Protein AF-A0A7S3I439-F1 (afdb_monomer_lite)

Structure (mmCIF, N/CA/C/O backbone):
data_AF-A0A7S3I439-F1
#
_entry.id   AF-A0A7S3I439-F1
#
loop_
_atom_site.group_PDB
_atom_site.id
_atom_site.type_symbol
_atom_site.label_atom_id
_atom_site.label_alt_id
_atom_site.label_comp_id
_atom_site.label_asym_id
_atom_site.label_entity_id
_atom_site.label_seq_id
_atom_site.pdbx_PDB_ins_code
_atom_site.Cartn_x
_atom_site.Cartn_y
_atom_site.Cartn_z
_atom_site.occupancy
_atom_site.B_iso_or_equiv
_atom_site.auth_seq_id
_atom_site.auth_comp_id
_atom_site.auth_asym_id
_atom_site.auth_atom_id
_atom_site.pdbx_PDB_model_num
ATOM 1 N N . MET A 1 1 ? 25.233 -6.357 -26.747 1.00 49.19 1 MET A N 1
ATOM 2 C CA . MET A 1 1 ? 23.829 -6.427 -26.269 1.00 49.19 1 MET A CA 1
ATOM 3 C C . MET A 1 1 ? 23.660 -6.462 -24.739 1.00 49.19 1 MET A C 1
ATOM 5 O O . MET A 1 1 ? 22.636 -5.990 -24.268 1.00 49.19 1 MET A O 1
ATOM 9 N N . HIS A 1 2 ? 24.627 -6.921 -23.926 1.00 48.53 2 HIS A N 1
ATOM 10 C CA . HIS A 1 2 ? 24.474 -6.976 -22.453 1.00 48.53 2 HIS A CA 1
ATOM 11 C C . HIS A 1 2 ? 24.343 -5.617 -21.729 1.00 48.53 2 HIS A C 1
ATOM 13 O O . HIS A 1 2 ? 23.645 -5.535 -20.718 1.00 48.53 2 HIS A O 1
ATOM 19 N N . CYS A 1 3 ? 24.970 -4.553 -22.244 1.00 52.09 3 CYS A N 1
ATOM 20 C CA . CYS A 1 3 ? 24.962 -3.227 -21.607 1.00 52.09 3 CYS A CA 1
ATOM 21 C C . CYS A 1 3 ? 23.553 -2.595 -21.567 1.00 52.09 3 CYS A C 1
ATOM 23 O O . CYS A 1 3 ? 23.161 -2.022 -20.553 1.00 52.09 3 CYS A O 1
ATOM 25 N N . ASN A 1 4 ? 22.747 -2.802 -22.620 1.00 63.72 4 ASN A N 1
ATOM 26 C CA . ASN A 1 4 ? 21.372 -2.291 -22.689 1.00 63.72 4 ASN A CA 1
ATOM 27 C C . ASN A 1 4 ? 20.448 -2.948 -21.656 1.00 63.72 4 ASN A C 1
ATOM 29 O O . ASN A 1 4 ? 19.622 -2.261 -21.067 1.00 63.72 4 ASN A O 1
ATOM 33 N N . ARG A 1 5 ? 20.616 -4.250 -21.370 1.00 65.25 5 ARG A N 1
ATOM 34 C CA . ARG A 1 5 ? 19.813 -4.943 -20.344 1.00 65.25 5 ARG A CA 1
ATOM 35 C C . ARG A 1 5 ? 20.132 -4.472 -18.928 1.00 65.25 5 ARG A C 1
ATOM 37 O O . ARG A 1 5 ? 19.215 -4.285 -18.138 1.00 65.25 5 ARG A O 1
ATOM 44 N N . LEU A 1 6 ? 21.410 -4.276 -18.599 1.00 72.38 6 LEU A N 1
ATOM 45 C CA . LEU A 1 6 ? 21.816 -3.781 -17.276 1.00 72.38 6 LEU A CA 1
ATOM 46 C C . LEU A 1 6 ? 21.287 -2.368 -17.016 1.00 72.38 6 LEU A C 1
ATOM 48 O O . LEU A 1 6 ? 20.771 -2.095 -15.933 1.00 72.38 6 LEU A O 1
ATOM 52 N N . TRP A 1 7 ? 21.376 -1.491 -18.015 1.00 73.31 7 TRP A N 1
ATOM 53 C CA . TRP A 1 7 ? 20.877 -0.125 -17.909 1.00 73.31 7 TRP A CA 1
ATOM 54 C C . TRP A 1 7 ? 19.345 -0.081 -17.815 1.00 73.31 7 TRP A C 1
ATOM 56 O O . TRP A 1 7 ? 18.808 0.533 -16.897 1.00 73.31 7 TRP A O 1
ATOM 66 N N . TYR A 1 8 ? 18.647 -0.844 -18.661 1.00 73.38 8 TYR A N 1
ATOM 67 C CA . TYR A 1 8 ? 17.190 -0.988 -18.618 1.00 73.38 8 TYR A CA 1
ATOM 68 C C . TYR A 1 8 ? 16.680 -1.539 -17.275 1.00 73.38 8 TYR A C 1
ATOM 70 O O . TYR A 1 8 ? 15.751 -0.987 -16.687 1.00 73.38 8 TYR A O 1
ATOM 78 N N . ASN A 1 9 ? 17.322 -2.582 -16.737 1.00 76.88 9 ASN A N 1
ATOM 79 C CA . ASN A 1 9 ? 16.959 -3.145 -15.433 1.00 76.88 9 ASN A CA 1
ATOM 80 C C . ASN A 1 9 ? 17.182 -2.141 -14.296 1.00 76.88 9 ASN A C 1
ATOM 82 O O . ASN A 1 9 ? 16.406 -2.110 -13.342 1.00 76.88 9 ASN A O 1
ATOM 86 N N . ARG A 1 10 ? 18.221 -1.304 -14.397 1.00 82.00 10 ARG A N 1
ATOM 87 C CA . ARG A 1 10 ? 18.489 -0.245 -13.420 1.00 82.00 10 ARG A CA 1
ATOM 88 C C . ARG A 1 10 ? 17.412 0.837 -13.452 1.00 82.00 10 ARG A C 1
ATOM 90 O O . ARG A 1 10 ? 16.984 1.277 -12.389 1.00 82.00 10 ARG A O 1
ATOM 97 N N . GLU A 1 11 ? 16.964 1.248 -14.635 1.00 83.56 11 GLU A N 1
ATOM 98 C CA . GLU A 1 11 ? 15.869 2.215 -14.771 1.00 83.56 11 GLU A CA 1
ATOM 99 C C . GLU A 1 11 ? 14.542 1.667 -14.249 1.00 83.56 11 GLU A C 1
ATOM 101 O O . GLU A 1 11 ? 13.858 2.342 -13.480 1.00 83.56 11 GLU A O 1
ATOM 106 N N . LEU A 1 12 ? 14.209 0.427 -14.616 1.00 81.25 12 LEU A N 1
ATOM 107 C CA . LEU A 1 12 ? 13.018 -0.256 -14.123 1.00 81.25 12 LEU A CA 1
ATOM 108 C C . LEU A 1 12 ? 13.032 -0.329 -12.593 1.00 81.25 12 LEU A C 1
ATOM 110 O O . LEU A 1 12 ? 12.054 0.036 -11.941 1.00 81.25 12 LEU A O 1
ATOM 114 N N . PHE A 1 13 ? 14.161 -0.747 -12.015 1.00 84.94 13 PHE A N 1
ATOM 115 C CA . PHE A 1 13 ? 14.323 -0.827 -10.570 1.00 84.94 13 PHE A CA 1
ATOM 116 C C . PHE A 1 13 ? 14.209 0.548 -9.903 1.00 84.94 13 PHE A C 1
ATOM 118 O O . PHE A 1 13 ? 13.593 0.665 -8.845 1.00 84.94 13 PHE A O 1
ATOM 125 N N . ALA A 1 14 ? 14.758 1.601 -10.513 1.00 86.56 14 ALA A N 1
ATOM 126 C CA . ALA A 1 14 ? 14.645 2.962 -9.999 1.00 86.56 14 ALA A CA 1
ATOM 127 C C . ALA A 1 14 ? 13.186 3.453 -9.980 1.00 86.56 14 ALA A C 1
ATOM 129 O O . ALA A 1 14 ? 12.747 4.014 -8.975 1.00 86.56 14 ALA A O 1
ATOM 130 N N . GLU A 1 15 ? 12.410 3.201 -11.040 1.00 83.06 15 GLU A N 1
ATOM 131 C CA . GLU A 1 15 ? 10.982 3.548 -11.083 1.00 83.06 15 GLU A CA 1
ATOM 132 C C . GLU A 1 15 ? 10.165 2.761 -10.062 1.00 83.06 15 GLU A C 1
ATOM 134 O O . GLU A 1 15 ? 9.399 3.347 -9.293 1.00 83.06 15 GLU A O 1
ATOM 139 N N . GLN A 1 16 ? 10.368 1.444 -10.014 1.00 85.44 16 GLN A N 1
ATOM 140 C CA . GLN A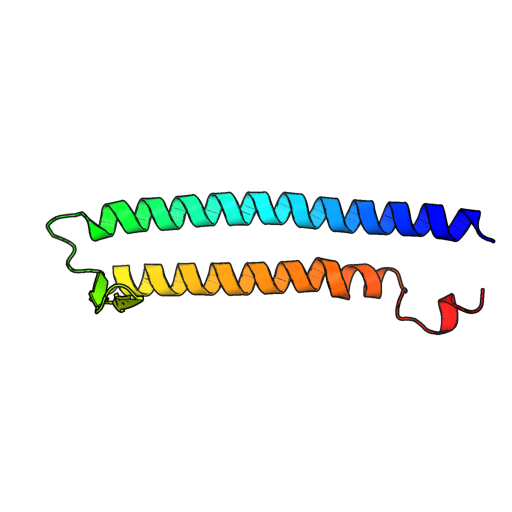 1 16 ? 9.713 0.566 -9.052 1.00 85.44 16 GLN A CA 1
ATOM 141 C C . GLN A 1 16 ? 10.017 1.000 -7.615 1.00 85.44 16 GLN A C 1
ATOM 143 O O . GLN A 1 16 ? 9.099 1.143 -6.811 1.00 85.44 16 GLN A O 1
ATOM 148 N N . THR A 1 17 ? 11.284 1.286 -7.309 1.00 85.75 17 THR A N 1
ATOM 149 C CA . THR A 1 17 ? 11.728 1.704 -5.972 1.00 85.75 17 THR A CA 1
ATOM 150 C C . THR A 1 17 ? 11.167 3.068 -5.593 1.00 85.75 17 THR A C 1
ATOM 152 O O . THR A 1 17 ? 10.702 3.241 -4.469 1.00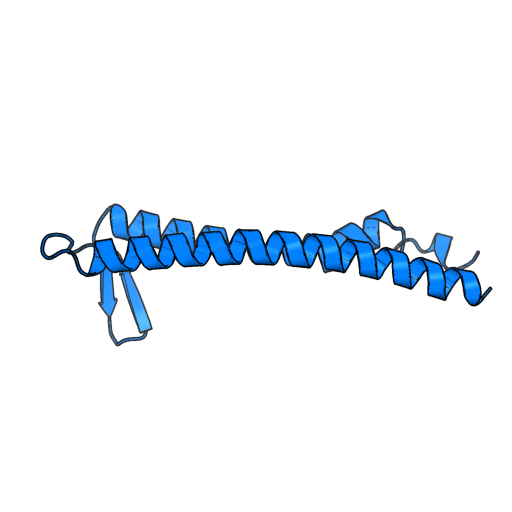 85.75 17 THR A O 1
ATOM 155 N N . LYS A 1 18 ? 11.150 4.033 -6.521 1.00 88.25 18 LYS A N 1
ATOM 156 C CA . LYS A 1 18 ? 10.586 5.367 -6.277 1.00 88.25 18 LYS A CA 1
ATOM 157 C C . LYS A 1 18 ? 9.103 5.289 -5.926 1.00 88.25 18 LYS A C 1
ATOM 159 O O . LYS A 1 18 ? 8.681 5.894 -4.942 1.00 88.25 18 LYS A O 1
ATOM 164 N N . VAL A 1 19 ? 8.323 4.541 -6.707 1.00 86.62 19 VAL A N 1
ATOM 165 C CA . VAL A 1 19 ? 6.890 4.354 -6.441 1.00 86.62 19 VAL A CA 1
ATOM 166 C C . VAL A 1 19 ? 6.701 3.637 -5.108 1.00 86.62 19 VAL A C 1
ATOM 168 O O . VAL A 1 19 ? 5.986 4.136 -4.247 1.00 86.62 19 VAL A O 1
ATOM 171 N N . LEU A 1 20 ? 7.417 2.536 -4.876 1.00 85.56 20 LEU A N 1
ATOM 172 C CA . LEU A 1 20 ? 7.292 1.755 -3.646 1.00 85.56 20 LEU A CA 1
ATOM 173 C C . LEU A 1 20 ? 7.652 2.568 -2.392 1.00 85.56 20 LEU A C 1
ATOM 175 O O . LEU A 1 20 ? 6.981 2.448 -1.370 1.00 85.56 20 LEU A O 1
ATOM 179 N N . PHE A 1 21 ? 8.667 3.430 -2.471 1.00 86.44 21 PHE A N 1
ATOM 180 C CA . PHE A 1 21 ? 9.077 4.304 -1.374 1.00 86.44 21 PHE A CA 1
ATOM 181 C C . PHE A 1 21 ? 8.015 5.360 -1.049 1.00 86.44 21 PHE A C 1
ATOM 183 O O . PHE A 1 21 ? 7.578 5.457 0.098 1.00 86.44 21 PHE A O 1
ATOM 190 N N . ILE A 1 22 ? 7.550 6.108 -2.057 1.00 87.56 22 ILE A N 1
ATOM 191 C CA . ILE A 1 22 ? 6.517 7.142 -1.880 1.00 87.56 22 ILE A CA 1
ATOM 192 C C . ILE A 1 22 ? 5.246 6.518 -1.311 1.00 87.56 22 ILE A C 1
ATOM 194 O O . ILE A 1 22 ? 4.650 7.033 -0.364 1.00 87.56 22 ILE A O 1
ATOM 198 N N . THR A 1 23 ? 4.845 5.382 -1.869 1.00 85.25 23 THR A N 1
ATOM 199 C CA . THR A 1 23 ? 3.605 4.734 -1.485 1.00 85.25 23 THR A CA 1
ATOM 200 C C . THR A 1 23 ? 3.685 4.107 -0.089 1.00 85.25 23 THR A C 1
ATOM 202 O O . THR A 1 23 ? 2.718 4.188 0.668 1.00 85.25 23 THR A O 1
ATOM 205 N N . ASN A 1 24 ? 4.843 3.575 0.315 1.00 83.31 24 ASN A N 1
ATOM 206 C CA . ASN A 1 24 ? 5.055 3.118 1.690 1.00 83.31 24 ASN A CA 1
ATOM 207 C C . ASN A 1 24 ? 5.038 4.262 2.705 1.00 83.31 24 ASN A C 1
ATOM 209 O O . ASN A 1 24 ? 4.453 4.086 3.770 1.00 83.31 24 ASN A O 1
ATOM 213 N N . ILE A 1 25 ? 5.629 5.421 2.390 1.00 87.69 25 ILE A N 1
ATOM 214 C CA . ILE A 1 25 ? 5.543 6.598 3.267 1.00 87.69 25 ILE A CA 1
ATOM 215 C C . ILE A 1 25 ? 4.085 7.014 3.422 1.00 87.69 25 ILE A C 1
ATOM 217 O O . ILE A 1 25 ? 3.590 7.094 4.542 1.00 87.69 25 ILE A O 1
ATOM 221 N N . PHE A 1 26 ? 3.379 7.204 2.305 1.00 86.69 26 PHE A N 1
ATOM 222 C CA . PHE A 1 26 ? 1.986 7.635 2.322 1.00 86.69 26 PHE A CA 1
ATOM 223 C C . PHE A 1 26 ? 1.103 6.684 3.143 1.00 86.69 26 PHE A C 1
ATOM 225 O O . PHE A 1 26 ? 0.408 7.126 4.057 1.00 86.69 26 PHE A O 1
ATOM 232 N N . PHE A 1 27 ? 1.173 5.371 2.893 1.00 84.94 27 PHE A N 1
ATOM 233 C CA . PHE A 1 27 ? 0.372 4.402 3.647 1.00 84.94 27 PHE A CA 1
ATOM 234 C C . PHE A 1 27 ? 0.832 4.212 5.086 1.00 84.94 27 PHE A C 1
ATOM 236 O O . PHE A 1 27 ? -0.008 3.981 5.954 1.00 84.94 27 PHE A O 1
ATOM 243 N N . GLY A 1 28 ? 2.133 4.310 5.361 1.00 80.81 28 GLY A N 1
ATOM 244 C CA . GLY A 1 28 ? 2.660 4.265 6.720 1.00 80.81 28 GLY A CA 1
ATOM 245 C C . GLY A 1 28 ? 2.098 5.411 7.554 1.00 80.81 28 GLY A C 1
ATOM 246 O O . GLY A 1 28 ? 1.500 5.165 8.601 1.00 80.81 28 GLY A O 1
ATOM 247 N N . THR A 1 29 ? 2.174 6.642 7.047 1.00 87.69 29 THR A N 1
ATOM 248 C CA . THR A 1 29 ? 1.598 7.823 7.703 1.00 87.69 29 THR A CA 1
ATOM 249 C C . THR A 1 29 ? 0.091 7.679 7.901 1.00 87.69 29 THR A C 1
ATOM 251 O O . THR A 1 29 ? -0.402 7.896 9.006 1.00 87.69 29 THR A O 1
ATOM 254 N N . LEU A 1 30 ? -0.643 7.251 6.871 1.00 85.38 30 LEU A N 1
ATOM 255 C CA . LEU A 1 30 ? -2.097 7.097 6.957 1.00 85.38 30 LEU A CA 1
ATOM 256 C C . LEU A 1 30 ? -2.500 6.002 7.965 1.00 85.38 30 LEU A C 1
ATOM 258 O O . LEU A 1 30 ? -3.458 6.180 8.715 1.00 85.38 30 LEU A O 1
ATOM 262 N N . SER A 1 31 ? -1.730 4.909 8.052 1.00 81.31 31 SER A N 1
ATOM 263 C CA . SER A 1 31 ? -1.940 3.857 9.058 1.00 81.31 31 SER A CA 1
ATOM 264 C C . SER A 1 31 ? -1.694 4.342 10.485 1.00 81.31 31 SER A C 1
ATOM 266 O O . SER A 1 31 ? -2.495 4.040 11.365 1.00 81.31 31 SER A O 1
ATOM 268 N N . LEU A 1 32 ? -0.647 5.143 10.712 1.00 83.25 32 LEU A N 1
ATOM 269 C CA . LEU A 1 32 ? -0.354 5.712 12.028 1.00 83.25 32 LEU A CA 1
ATOM 270 C C . LEU A 1 32 ? -1.473 6.651 12.477 1.00 83.25 32 LEU A C 1
ATOM 272 O O . LEU A 1 32 ? -1.909 6.572 13.621 1.00 83.25 32 LEU A O 1
ATOM 276 N N . ILE A 1 33 ? -1.983 7.488 11.568 1.00 84.44 33 ILE A N 1
ATOM 277 C CA . ILE A 1 33 ? -3.114 8.378 11.852 1.00 84.44 33 ILE A CA 1
ATOM 278 C C . ILE A 1 33 ? -4.355 7.562 12.226 1.00 84.44 33 ILE A C 1
ATOM 280 O O . ILE A 1 33 ? -4.969 7.833 13.254 1.00 84.44 33 ILE A O 1
ATOM 284 N N . ILE A 1 34 ? -4.704 6.541 11.436 1.00 81.62 34 ILE A N 1
ATOM 285 C CA . ILE A 1 34 ? -5.883 5.703 11.700 1.00 81.62 34 ILE A CA 1
ATOM 286 C C . ILE A 1 34 ? -5.751 4.960 13.032 1.00 81.62 34 ILE A C 1
ATOM 288 O O . ILE A 1 34 ? -6.720 4.908 13.783 1.00 81.62 34 ILE A O 1
ATOM 292 N N . ILE A 1 35 ? -4.569 4.436 13.365 1.00 78.31 35 ILE A N 1
ATOM 293 C CA . ILE A 1 35 ? -4.327 3.772 14.653 1.00 78.31 35 ILE A CA 1
ATOM 294 C C . ILE A 1 35 ? -4.409 4.774 15.809 1.00 78.31 35 ILE A C 1
ATOM 296 O O . ILE A 1 35 ? -5.067 4.476 16.800 1.00 78.31 35 ILE A O 1
ATOM 300 N N . CYS A 1 36 ? -3.803 5.960 15.692 1.00 77.50 36 CYS A N 1
ATOM 301 C CA . CYS A 1 36 ? -3.885 6.999 16.723 1.00 77.50 36 CYS A CA 1
ATOM 302 C C . CYS A 1 36 ? -5.333 7.437 16.974 1.00 77.50 36 CYS A C 1
ATOM 304 O O . CYS A 1 36 ? -5.757 7.495 18.125 1.00 77.50 36 CYS A O 1
ATOM 306 N N . VAL A 1 37 ? -6.103 7.694 15.912 1.00 77.44 37 VAL A N 1
ATOM 307 C CA . VAL A 1 37 ? -7.530 8.041 16.011 1.00 77.44 37 VAL A CA 1
ATOM 308 C C . VAL A 1 37 ? -8.335 6.870 16.578 1.00 77.44 37 VAL A C 1
ATOM 310 O O . VAL A 1 37 ? -9.187 7.063 17.437 1.00 77.44 37 VAL A O 1
ATOM 313 N N . GLY A 1 38 ? -8.047 5.641 16.151 1.00 69.38 38 GLY A N 1
ATOM 314 C CA . GLY A 1 38 ? -8.670 4.442 16.704 1.00 69.38 38 GLY A CA 1
ATOM 315 C C . GLY A 1 38 ? -8.403 4.302 18.201 1.00 69.38 38 GL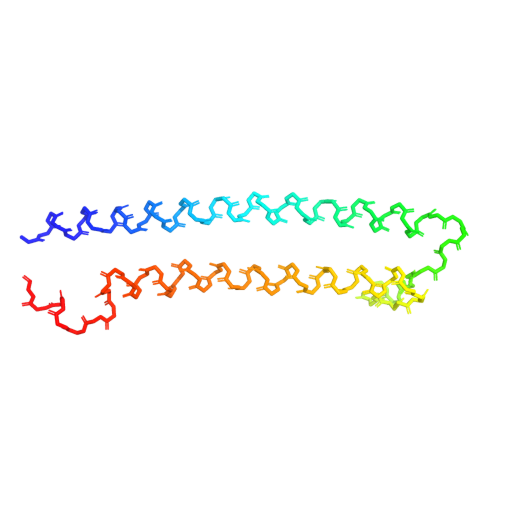Y A C 1
ATOM 316 O O . GLY A 1 38 ? -9.330 4.072 18.965 1.00 69.38 38 GLY A O 1
ATOM 317 N N . PHE A 1 39 ? -7.164 4.511 18.647 1.00 71.00 39 PHE A N 1
ATOM 318 C CA . PHE A 1 39 ? -6.783 4.420 20.055 1.00 71.00 39 PHE A CA 1
ATOM 319 C C . PHE A 1 39 ? -7.460 5.493 20.917 1.00 71.00 39 PHE A C 1
ATOM 321 O O . PHE A 1 39 ? -7.921 5.183 22.015 1.00 71.00 39 PHE A O 1
ATOM 328 N N . THR A 1 40 ? -7.553 6.738 20.441 1.00 71.94 40 THR A N 1
ATOM 329 C CA . THR A 1 40 ? -8.238 7.811 21.182 1.00 71.94 40 THR A CA 1
ATOM 330 C C . THR A 1 40 ? -9.746 7.592 21.242 1.00 71.94 40 THR A C 1
ATOM 332 O O . THR A 1 40 ? -10.354 7.845 22.278 1.00 71.94 40 THR A O 1
ATOM 335 N N . VAL A 1 41 ? -10.346 7.071 20.168 1.00 67.06 41 VAL A N 1
ATOM 336 C CA . VAL A 1 41 ? -11.771 6.726 20.138 1.00 67.06 41 VAL A CA 1
ATOM 337 C C . VAL A 1 41 ? -12.058 5.511 21.018 1.00 67.06 41 VAL A C 1
ATOM 339 O O . VAL A 1 41 ? -12.998 5.557 21.789 1.00 67.06 41 VAL A O 1
ATOM 342 N N . ILE A 1 42 ? -11.257 4.445 20.972 1.00 63.91 42 ILE A N 1
ATOM 343 C CA . ILE A 1 42 ? -11.489 3.220 21.761 1.00 63.91 42 ILE A CA 1
ATOM 344 C C . ILE A 1 42 ? -11.328 3.465 23.266 1.00 63.91 42 ILE A C 1
ATOM 346 O O . ILE A 1 42 ? -12.072 2.893 24.057 1.00 63.91 42 ILE A O 1
ATOM 350 N N . ASN A 1 43 ? -10.365 4.298 23.669 1.00 63.75 43 ASN A N 1
ATOM 351 C CA . ASN A 1 43 ? -10.108 4.583 25.084 1.00 63.75 43 ASN A CA 1
ATOM 352 C C . ASN A 1 43 ? -10.923 5.761 25.633 1.00 63.75 43 ASN A C 1
ATOM 354 O O . ASN A 1 43 ? -10.757 6.120 26.799 1.00 63.75 43 ASN A O 1
ATOM 358 N N . SER A 1 44 ? -11.791 6.377 24.824 1.00 65.06 44 SER A N 1
ATOM 359 C CA . SER A 1 44 ? -12.711 7.384 25.341 1.00 65.06 44 SER A CA 1
ATOM 360 C C . SER A 1 44 ? -13.788 6.693 26.192 1.00 65.06 44 SER A C 1
ATOM 362 O O . SER A 1 44 ? -14.436 5.761 25.708 1.00 65.06 44 SER A O 1
ATOM 364 N N . PRO A 1 45 ? -14.012 7.126 27.446 1.00 58.53 45 PRO A N 1
ATOM 365 C CA . PRO A 1 45 ? -14.947 6.475 28.368 1.00 58.53 45 PRO A CA 1
ATOM 366 C C . PRO A 1 45 ? -16.403 6.455 27.864 1.00 58.53 45 PRO A C 1
ATOM 368 O O . PRO A 1 45 ? -17.177 5.589 28.275 1.00 58.53 45 PRO A O 1
ATOM 371 N N . ASP A 1 46 ? -16.759 7.343 26.931 1.00 59.25 46 ASP A N 1
ATOM 372 C CA . ASP A 1 46 ? -18.084 7.399 26.293 1.00 59.25 46 ASP A CA 1
ATOM 373 C C . ASP A 1 46 ? -18.200 6.522 25.035 1.00 59.25 46 ASP A C 1
ATOM 375 O O . ASP A 1 46 ? -19.296 6.188 24.574 1.00 59.25 46 ASP A O 1
ATOM 379 N N . ALA A 1 47 ? -17.073 6.118 24.457 1.00 56.94 47 ALA A N 1
ATOM 380 C CA . ALA A 1 47 ? -17.019 5.483 23.155 1.00 56.94 47 ALA A CA 1
ATOM 381 C C . ALA A 1 47 ? -16.994 3.958 23.290 1.00 56.94 47 ALA A C 1
ATOM 383 O O . ALA A 1 47 ? -15.972 3.291 23.151 1.00 56.94 47 ALA A O 1
ATOM 384 N N . LYS A 1 48 ? -18.177 3.365 23.466 1.00 58.97 48 LYS A N 1
ATOM 385 C CA . LYS A 1 48 ? -18.399 1.918 23.278 1.00 58.97 48 LYS A CA 1
ATOM 386 C C . LYS A 1 48 ? -18.333 1.527 21.791 1.00 58.97 48 LYS A C 1
ATOM 388 O O . LYS A 1 48 ? -19.216 0.823 21.318 1.00 58.97 48 LYS A O 1
ATOM 393 N N . CYS A 1 49 ? -17.347 2.018 21.040 1.00 61.81 49 CYS A N 1
ATOM 394 C CA . CYS A 1 49 ? -17.358 1.995 19.576 1.00 61.81 49 CYS A CA 1
ATOM 395 C C . CYS A 1 49 ? -16.778 0.717 18.958 1.00 61.81 49 CYS A C 1
ATOM 397 O O . CYS A 1 49 ? -17.155 0.357 17.843 1.00 61.81 49 CYS A O 1
ATOM 399 N N . LEU A 1 50 ? -15.898 0.011 19.672 1.00 61.84 50 LEU A N 1
ATOM 400 C CA . LEU A 1 50 ? -15.258 -1.228 19.227 1.00 61.84 50 LEU A CA 1
ATOM 401 C C . LEU A 1 50 ? -15.065 -2.162 20.427 1.00 61.84 50 LEU A C 1
ATOM 403 O O . LEU A 1 50 ? -14.589 -1.749 21.480 1.00 61.84 50 LEU A O 1
ATOM 407 N N . LEU A 1 51 ? -15.432 -3.428 20.260 1.00 62.75 51 LEU A N 1
ATOM 408 C CA . LEU A 1 51 ? -15.255 -4.490 21.242 1.00 62.75 51 LEU A CA 1
ATOM 409 C C . LEU A 1 51 ? -14.263 -5.508 20.673 1.00 62.75 51 LEU A C 1
ATOM 411 O O . LEU A 1 51 ? -14.555 -6.147 19.668 1.00 62.75 51 LEU A O 1
ATOM 415 N N . CYS A 1 52 ? -13.105 -5.692 21.306 1.00 61.34 52 CYS A N 1
ATOM 416 C CA . CYS A 1 52 ? -12.212 -6.792 20.948 1.00 61.34 52 CYS A CA 1
ATOM 417 C C . CYS A 1 52 ? -12.722 -8.085 21.602 1.00 61.34 52 CYS A C 1
ATOM 419 O O . CYS A 1 52 ? -12.608 -8.267 22.814 1.00 61.34 52 CYS A O 1
ATOM 421 N N . TYR A 1 53 ? -13.333 -8.968 20.814 1.00 60.88 53 TYR A N 1
ATOM 422 C CA . TYR A 1 53 ? -13.816 -10.267 21.266 1.00 60.88 53 TYR A CA 1
ATOM 423 C C . TYR A 1 53 ? -12.718 -11.322 21.114 1.00 60.88 53 TYR A C 1
ATOM 425 O O . TYR A 1 53 ? -12.156 -11.516 20.033 1.00 60.88 53 TYR A O 1
ATOM 433 N N . GLY A 1 54 ? -12.391 -11.994 22.219 1.00 59.91 54 GLY A N 1
ATOM 434 C CA . GLY A 1 54 ? -11.418 -13.087 22.237 1.00 59.91 54 GLY A CA 1
ATOM 435 C C . GLY A 1 54 ? -9.976 -12.693 21.891 1.00 59.91 54 GLY A C 1
ATOM 436 O O . GLY A 1 54 ? -9.200 -13.581 21.579 1.00 59.91 54 GLY A O 1
ATOM 437 N N . GLY A 1 55 ? -9.622 -11.399 21.912 1.00 61.72 55 GLY A N 1
ATOM 438 C CA . GLY A 1 55 ? -8.267 -10.893 21.628 1.00 61.72 55 GLY A CA 1
ATOM 439 C C . GLY A 1 55 ? -7.917 -10.729 20.142 1.00 61.72 55 GLY A C 1
ATOM 440 O O . GLY A 1 55 ? -6.922 -10.083 19.820 1.00 61.72 55 GLY A O 1
ATOM 441 N N . ASN A 1 56 ? -8.745 -11.266 19.240 1.00 67.56 56 ASN A N 1
ATOM 442 C CA . ASN A 1 56 ? -8.390 -11.432 17.823 1.00 67.56 56 ASN A CA 1
ATOM 443 C C . ASN A 1 56 ? -9.385 -10.746 16.883 1.00 67.56 56 ASN A C 1
ATOM 445 O O . ASN A 1 56 ? -9.101 -10.568 15.700 1.00 67.56 56 ASN A O 1
ATOM 449 N N . MET A 1 57 ? -10.586 -10.443 17.377 1.00 60.19 57 MET A N 1
ATOM 450 C CA . MET A 1 57 ? -11.715 -10.056 16.546 1.00 60.19 57 MET A CA 1
ATOM 451 C C . MET A 1 57 ? -12.274 -8.725 17.020 1.00 60.19 57 MET A C 1
ATOM 453 O O . MET A 1 57 ? -12.787 -8.610 18.129 1.00 60.19 57 MET A O 1
ATOM 457 N N . TRP A 1 58 ? -12.187 -7.714 16.166 1.00 67.12 58 TRP A N 1
ATOM 458 C CA . TRP A 1 58 ? -12.771 -6.408 16.433 1.00 67.12 58 TRP A CA 1
ATOM 459 C C . TRP A 1 58 ? -14.234 -6.422 15.998 1.00 67.12 58 TRP A C 1
ATOM 461 O O . TRP A 1 58 ? -14.535 -6.546 14.815 1.00 67.12 58 TRP A O 1
ATOM 471 N N . ILE A 1 59 ? -15.139 -6.325 16.967 1.00 67.12 59 ILE A N 1
ATOM 472 C CA . ILE A 1 59 ? -16.578 -6.206 16.752 1.00 67.12 59 ILE A CA 1
ATOM 473 C C . ILE A 1 59 ? -16.940 -4.733 16.877 1.00 67.12 59 ILE A C 1
ATOM 475 O O . ILE A 1 59 ? -16.814 -4.119 17.936 1.00 67.12 59 ILE A O 1
ATOM 479 N N . GLU A 1 60 ? -17.392 -4.160 15.778 1.00 67.75 60 GLU A N 1
ATOM 480 C CA . GLU A 1 60 ? -17.831 -2.775 15.712 1.00 67.75 60 GLU A CA 1
ATOM 481 C C . GLU A 1 60 ? -19.150 -2.580 16.469 1.00 67.75 60 GLU A C 1
ATOM 483 O O . GLU A 1 60 ? -20.106 -3.344 16.335 1.00 67.75 60 GLU A O 1
ATOM 488 N N . ARG A 1 61 ? -19.197 -1.541 17.303 1.00 66.25 61 ARG A N 1
ATOM 489 C CA . ARG A 1 61 ? -20.382 -1.125 18.054 1.00 66.25 61 ARG A CA 1
ATOM 490 C C . ARG A 1 61 ? -20.640 0.354 17.786 1.00 66.25 61 ARG A C 1
ATOM 492 O O . ARG A 1 61 ? -20.405 1.218 18.618 1.00 66.25 61 ARG A O 1
ATOM 499 N N . GLY A 1 62 ? -21.129 0.645 16.586 1.00 69.62 62 GLY A N 1
ATOM 500 C CA . GLY A 1 62 ? -21.551 1.987 16.186 1.00 69.62 62 GLY A CA 1
ATOM 501 C C . GLY A 1 62 ? -20.700 2.603 15.079 1.00 69.62 62 GLY A C 1
ATOM 502 O O . GLY A 1 62 ? -19.710 2.033 14.628 1.00 69.62 62 GLY A O 1
ATOM 503 N N . ILE A 1 63 ? -21.108 3.801 14.658 1.00 72.56 63 ILE A N 1
ATOM 504 C CA . ILE A 1 63 ? -20.659 4.460 13.420 1.00 72.56 63 ILE A CA 1
ATOM 505 C C . ILE A 1 63 ? -19.134 4.637 13.371 1.00 72.56 63 ILE A C 1
ATOM 507 O O . ILE A 1 63 ? -18.518 4.425 12.329 1.00 72.56 63 ILE A O 1
ATOM 511 N N . PHE A 1 64 ? -18.501 4.969 14.500 1.00 72.06 64 PHE A N 1
ATOM 512 C CA . PHE A 1 64 ? -17.048 5.145 14.564 1.00 72.06 64 PHE A CA 1
ATOM 513 C C . PHE A 1 64 ? -16.268 3.831 14.421 1.00 72.06 64 PHE A C 1
ATOM 515 O O . PHE A 1 64 ? -15.197 3.832 13.816 1.00 72.06 64 PHE A O 1
ATOM 522 N N . GLY A 1 65 ? -16.805 2.712 14.918 1.00 71.69 65 GLY A N 1
ATOM 523 C CA . GLY A 1 65 ? -16.205 1.391 14.716 1.00 71.69 65 GLY A CA 1
ATOM 524 C C . GLY A 1 65 ? -16.250 0.970 13.249 1.00 71.69 65 GLY A C 1
ATOM 525 O O . GLY A 1 65 ? -15.242 0.516 12.708 1.00 71.69 65 GLY A O 1
ATOM 526 N N . THR A 1 66 ? -17.378 1.229 12.585 1.00 75.94 66 THR A N 1
ATOM 527 C CA . THR A 1 66 ? -17.553 0.975 11.148 1.00 75.94 66 THR A CA 1
ATOM 528 C C . THR A 1 66 ? -16.655 1.845 10.289 1.00 75.94 66 THR A C 1
ATOM 530 O O . THR A 1 66 ? -16.013 1.346 9.366 1.00 75.94 66 THR A O 1
ATOM 533 N N . LEU A 1 67 ? -16.531 3.134 10.611 1.00 75.88 67 LEU A N 1
ATOM 534 C CA . LEU A 1 67 ? -15.586 4.020 9.932 1.00 75.88 67 LEU A CA 1
ATOM 535 C C . LEU A 1 67 ? -14.144 3.535 10.098 1.00 75.88 67 LEU A C 1
ATOM 537 O O . LEU A 1 67 ? -13.396 3.513 9.123 1.00 75.88 67 LEU A O 1
ATOM 541 N N . PHE A 1 68 ? -13.760 3.098 11.298 1.00 77.00 68 PHE A N 1
ATOM 542 C CA . PHE A 1 68 ? -12.423 2.566 11.548 1.00 77.00 68 PHE A CA 1
ATOM 543 C C . PHE A 1 68 ? -12.137 1.309 10.713 1.00 77.00 68 PHE A C 1
ATOM 545 O O . PHE A 1 68 ? -11.110 1.249 10.032 1.00 77.00 68 PHE A O 1
ATOM 552 N N . ILE A 1 69 ? -13.050 0.332 10.704 1.00 78.81 69 ILE A N 1
ATOM 553 C CA . ILE A 1 69 ? -12.873 -0.913 9.944 1.00 78.81 69 ILE A CA 1
ATOM 554 C C . ILE A 1 69 ? -12.887 -0.647 8.436 1.00 78.81 69 ILE A C 1
ATOM 556 O O . ILE 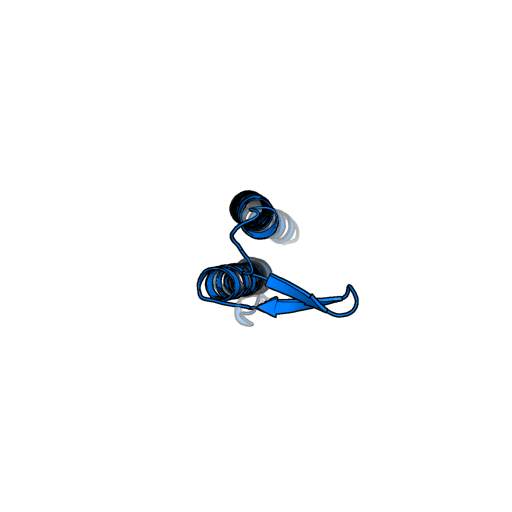A 1 69 ? -12.026 -1.171 7.729 1.00 78.81 69 ILE A O 1
ATOM 560 N N . MET A 1 70 ? -13.765 0.228 7.935 1.00 82.00 70 MET A N 1
ATOM 561 C CA . MET A 1 70 ? -13.745 0.645 6.529 1.00 82.00 70 MET A CA 1
ATOM 562 C C . MET A 1 70 ? -12.421 1.316 6.147 1.00 82.00 70 MET A C 1
ATOM 564 O O . MET A 1 70 ? -11.806 0.927 5.154 1.00 82.00 70 MET A O 1
ATOM 568 N N . CYS A 1 71 ? -11.936 2.273 6.942 1.00 82.00 71 CYS A N 1
ATOM 569 C CA . CYS A 1 71 ? -10.647 2.927 6.709 1.00 82.00 71 CYS A CA 1
ATOM 570 C C . CYS A 1 71 ? -9.493 1.915 6.692 1.00 82.00 71 CYS A C 1
ATOM 572 O O . CYS A 1 71 ? -8.629 1.968 5.814 1.00 82.00 71 CYS A O 1
ATOM 574 N N . HIS A 1 72 ? -9.503 0.951 7.614 1.00 81.62 72 HIS A N 1
ATOM 575 C CA . HIS A 1 72 ? -8.518 -0.124 7.659 1.00 81.62 72 HIS A CA 1
ATOM 576 C C . HIS A 1 72 ? -8.579 -1.035 6.417 1.00 81.62 72 HIS A C 1
ATOM 578 O O . HIS A 1 72 ? -7.544 -1.360 5.835 1.00 81.62 72 HIS A O 1
ATOM 584 N N . GLN A 1 73 ? -9.774 -1.414 5.955 1.00 83.88 73 GLN A N 1
ATOM 585 C CA . GLN A 1 73 ? -9.948 -2.207 4.729 1.00 83.88 73 GLN A CA 1
ATOM 586 C C . GLN A 1 73 ? -9.473 -1.446 3.481 1.00 83.88 73 GLN A C 1
ATOM 588 O O . GLN A 1 73 ? -8.772 -2.008 2.638 1.00 83.88 73 GLN A O 1
ATOM 593 N N . ILE A 1 74 ? -9.773 -0.146 3.383 1.00 85.38 74 ILE A N 1
ATOM 594 C CA . ILE A 1 74 ? -9.302 0.708 2.284 1.00 85.38 74 ILE A CA 1
ATOM 595 C C . ILE A 1 74 ? -7.768 0.772 2.270 1.00 85.38 74 ILE A C 1
ATOM 597 O O . ILE A 1 74 ? -7.168 0.637 1.205 1.00 85.38 74 ILE A O 1
ATOM 601 N N . LEU A 1 75 ? -7.111 0.900 3.429 1.00 84.19 75 LEU A N 1
ATOM 602 C CA . LEU A 1 75 ? -5.645 0.845 3.521 1.00 84.19 75 LEU A CA 1
ATOM 603 C C . LEU A 1 75 ? -5.061 -0.446 2.935 1.00 84.19 75 LEU A C 1
ATOM 605 O O . LEU A 1 75 ? -4.074 -0.395 2.197 1.00 84.19 75 LEU A O 1
ATOM 609 N N . ILE A 1 76 ? -5.668 -1.595 3.243 1.00 84.50 76 ILE A N 1
ATOM 610 C CA . ILE A 1 76 ? -5.239 -2.894 2.708 1.00 84.50 76 ILE A CA 1
ATOM 611 C C . ILE A 1 76 ? -5.391 -2.916 1.184 1.00 84.50 76 ILE A C 1
ATOM 613 O O . ILE A 1 76 ? -4.437 -3.247 0.475 1.00 84.50 76 ILE A O 1
ATOM 617 N N . LEU A 1 77 ? -6.557 -2.515 0.669 1.00 87.25 77 LEU A N 1
ATOM 618 C CA . LEU A 1 77 ? -6.827 -2.482 -0.771 1.00 87.25 77 LEU A CA 1
ATOM 619 C C . LEU A 1 77 ? -5.853 -1.562 -1.514 1.00 87.25 77 LEU A C 1
ATOM 621 O O . LEU A 1 77 ? -5.339 -1.917 -2.577 1.00 87.25 77 LEU A O 1
ATOM 625 N N . MET A 1 78 ? -5.542 -0.402 -0.938 1.00 81.94 78 MET A N 1
ATOM 626 C CA . MET A 1 78 ? -4.592 0.527 -1.534 1.00 81.94 78 MET A CA 1
ATOM 627 C C . MET A 1 78 ? -3.155 -0.027 -1.537 1.00 81.94 78 MET A C 1
ATOM 629 O O . MET A 1 78 ? -2.449 0.143 -2.536 1.00 81.94 78 MET A O 1
ATOM 633 N N . LYS A 1 79 ? -2.732 -0.759 -0.491 1.00 82.12 79 LYS A N 1
ATOM 634 C CA . LYS A 1 79 ? -1.442 -1.475 -0.491 1.00 82.12 79 LYS A CA 1
ATOM 635 C C . LYS A 1 79 ? -1.369 -2.520 -1.602 1.00 82.12 79 LYS A C 1
ATOM 637 O O . LYS A 1 79 ? -0.386 -2.539 -2.339 1.00 82.12 79 LYS A O 1
ATOM 642 N N . ILE A 1 80 ? -2.414 -3.332 -1.775 1.00 86.94 80 ILE A N 1
ATOM 643 C CA . ILE A 1 80 ? -2.479 -4.330 -2.856 1.00 86.94 80 ILE A CA 1
ATOM 644 C C . ILE A 1 80 ? -2.372 -3.649 -4.226 1.00 86.94 80 ILE A C 1
ATOM 646 O O . ILE A 1 80 ? -1.574 -4.067 -5.066 1.00 86.94 80 ILE A O 1
ATOM 650 N N . ASN A 1 81 ? -3.122 -2.566 -4.447 1.00 86.19 81 ASN A N 1
ATOM 651 C CA . ASN A 1 81 ? -3.088 -1.823 -5.708 1.00 86.19 81 ASN A CA 1
ATOM 652 C C . ASN A 1 81 ? -1.695 -1.233 -5.995 1.00 86.19 81 ASN A C 1
ATOM 654 O O . ASN A 1 81 ? -1.221 -1.276 -7.130 1.00 86.19 81 ASN A O 1
ATOM 658 N N . SER A 1 82 ? -0.996 -0.739 -4.970 1.00 82.50 82 SER A N 1
ATOM 659 C CA . SER A 1 82 ? 0.392 -0.292 -5.115 1.00 82.50 82 SER A CA 1
ATOM 660 C C . SER A 1 82 ? 1.334 -1.431 -5.491 1.00 82.50 82 SER A C 1
ATOM 662 O O . SER A 1 82 ? 2.175 -1.264 -6.373 1.00 82.50 82 SER A O 1
ATOM 664 N N . SER A 1 83 ? 1.204 -2.597 -4.855 1.00 86.50 83 SER A N 1
ATOM 665 C CA . SER A 1 83 ? 2.001 -3.772 -5.215 1.00 86.50 83 SER A CA 1
ATOM 666 C C . SER A 1 83 ? 1.760 -4.180 -6.670 1.00 86.50 83 SER A C 1
ATOM 668 O O . SER A 1 83 ? 2.716 -4.438 -7.395 1.00 86.50 83 SER A O 1
ATOM 670 N N . GLN A 1 84 ? 0.509 -4.152 -7.140 1.00 85.88 84 GLN A N 1
ATOM 671 C CA . GLN A 1 84 ? 0.176 -4.409 -8.547 1.00 85.88 84 GLN A CA 1
ATOM 672 C C . GLN A 1 84 ? 0.761 -3.355 -9.497 1.00 85.88 84 GLN A C 1
ATOM 674 O O . GLN A 1 84 ? 1.221 -3.697 -10.588 1.00 85.88 84 GLN A O 1
ATOM 679 N N . MET A 1 85 ? 0.780 -2.080 -9.098 1.00 85.06 85 MET A N 1
ATOM 680 C CA . MET A 1 85 ? 1.404 -1.016 -9.887 1.00 85.06 85 MET A CA 1
ATOM 681 C C . MET A 1 85 ? 2.889 -1.310 -10.126 1.00 85.06 85 MET A C 1
ATOM 683 O O . MET A 1 85 ? 3.352 -1.266 -11.263 1.00 85.06 85 MET A O 1
ATOM 687 N N . VAL A 1 86 ? 3.615 -1.672 -9.067 1.00 86.50 86 VAL A N 1
ATOM 688 C CA . VAL A 1 86 ? 5.063 -1.908 -9.118 1.00 86.50 86 VAL A CA 1
ATOM 689 C C . VAL A 1 86 ? 5.414 -3.226 -9.810 1.00 86.50 86 VAL A C 1
ATOM 691 O O . VAL A 1 86 ? 6.329 -3.257 -10.629 1.00 86.50 86 VAL A O 1
ATOM 694 N N . LEU A 1 87 ? 4.694 -4.307 -9.508 1.00 83.88 87 LEU A N 1
ATOM 695 C CA . LEU A 1 87 ? 5.040 -5.657 -9.969 1.00 83.88 87 LEU A CA 1
ATOM 696 C C . LEU A 1 87 ? 4.487 -5.998 -11.353 1.00 83.88 87 LEU A C 1
ATOM 698 O O . LEU A 1 87 ? 5.038 -6.862 -12.025 1.00 83.88 87 LEU A O 1
ATOM 702 N N . ILE A 1 88 ? 3.397 -5.351 -11.772 1.00 84.06 88 ILE A N 1
ATOM 703 C CA . ILE A 1 88 ? 2.689 -5.710 -13.007 1.00 84.06 88 ILE A CA 1
ATOM 704 C C . ILE A 1 88 ? 2.636 -4.515 -13.952 1.00 84.06 88 ILE A C 1
ATOM 706 O O . ILE A 1 88 ? 3.117 -4.609 -15.078 1.00 84.06 88 ILE A O 1
ATOM 710 N N . ARG A 1 89 ? 2.088 -3.374 -13.517 1.00 83.06 89 ARG A N 1
ATOM 711 C CA . ARG A 1 89 ? 1.800 -2.258 -14.437 1.00 83.06 89 ARG A CA 1
ATOM 712 C C . ARG A 1 89 ? 3.061 -1.559 -14.947 1.00 83.06 89 ARG A C 1
ATOM 714 O O . ARG A 1 89 ? 3.150 -1.318 -16.144 1.00 83.06 89 ARG A O 1
ATOM 721 N N . ILE A 1 90 ? 4.039 -1.272 -14.083 1.00 83.75 90 ILE A N 1
ATOM 722 C CA . ILE A 1 90 ? 5.317 -0.665 -14.498 1.00 83.75 90 ILE A CA 1
ATOM 723 C C . ILE A 1 90 ? 6.074 -1.592 -15.474 1.00 83.75 90 ILE A C 1
ATOM 725 O O . ILE A 1 90 ? 6.373 -1.141 -16.581 1.00 83.75 90 ILE A O 1
ATOM 729 N N . PRO A 1 91 ? 6.306 -2.886 -15.161 1.00 80.38 91 PRO A N 1
ATOM 730 C CA . PRO A 1 91 ? 6.886 -3.840 -16.110 1.00 80.38 91 PRO A CA 1
ATOM 731 C C . PRO A 1 91 ? 6.122 -3.953 -17.433 1.00 80.38 91 PRO A C 1
ATOM 733 O O . PRO A 1 91 ? 6.731 -3.968 -18.502 1.00 80.38 91 PRO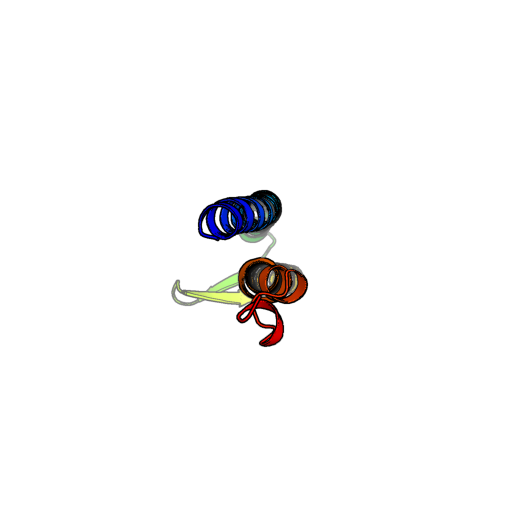 A O 1
ATOM 736 N N . ASN A 1 92 ? 4.788 -3.988 -17.379 1.00 81.81 92 ASN A N 1
ATOM 737 C CA . ASN A 1 92 ? 3.951 -4.085 -18.571 1.00 81.81 92 ASN A CA 1
ATOM 738 C C . ASN A 1 92 ? 4.068 -2.845 -19.467 1.00 81.81 92 ASN A C 1
ATOM 740 O O . ASN A 1 92 ? 4.307 -2.976 -20.664 1.00 81.81 92 ASN A O 1
ATOM 744 N N . ASN A 1 93 ? 3.974 -1.645 -18.889 1.00 80.25 93 ASN A N 1
ATOM 745 C CA . ASN A 1 93 ? 4.088 -0.381 -19.626 1.00 80.25 93 ASN A CA 1
ATOM 746 C C . ASN A 1 93 ? 5.495 -0.167 -20.204 1.00 80.25 93 ASN A C 1
ATOM 748 O O . ASN A 1 93 ? 5.650 0.492 -21.227 1.00 80.25 93 ASN A O 1
ATOM 752 N N . ARG A 1 94 ? 6.516 -0.753 -19.569 1.00 74.69 94 ARG A N 1
ATOM 753 C CA . ARG A 1 94 ? 7.902 -0.792 -20.056 1.00 74.69 94 ARG A CA 1
ATOM 754 C C . ARG A 1 94 ? 8.127 -1.850 -21.149 1.00 74.69 94 ARG A C 1
ATOM 756 O O . ARG A 1 94 ? 9.236 -1.943 -21.673 1.00 74.69 94 ARG A O 1
ATOM 763 N N . GLY A 1 95 ? 7.104 -2.630 -21.505 1.00 73.50 95 GLY A N 1
ATOM 764 C CA . GLY A 1 95 ? 7.150 -3.616 -22.584 1.00 73.50 95 GLY A CA 1
ATOM 765 C C . GLY A 1 95 ? 7.831 -4.937 -22.218 1.00 73.50 95 GLY A C 1
ATOM 766 O O . GLY A 1 95 ? 8.196 -5.679 -23.124 1.00 73.50 95 GLY A O 1
ATOM 767 N N . ILE A 1 96 ? 7.998 -5.253 -20.926 1.00 71.50 96 ILE A N 1
ATOM 768 C CA . ILE A 1 96 ? 8.677 -6.484 -20.465 1.00 71.50 96 ILE A CA 1
ATOM 769 C C . ILE A 1 96 ? 7.904 -7.744 -20.854 1.00 71.50 96 ILE A C 1
ATOM 771 O O . ILE A 1 96 ? 8.501 -8.767 -21.173 1.00 71.50 96 ILE A O 1
ATOM 775 N N . PHE A 1 97 ? 6.574 -7.670 -20.852 1.00 70.50 97 PHE A N 1
ATOM 776 C CA . PHE A 1 97 ? 5.707 -8.792 -21.217 1.00 70.50 97 PHE A CA 1
ATOM 777 C C . PHE A 1 97 ? 5.374 -8.834 -22.712 1.00 70.50 97 PHE A C 1
ATOM 779 O O . PHE A 1 97 ? 4.570 -9.662 -23.134 1.00 70.50 97 PHE A O 1
ATOM 786 N N . ASN A 1 98 ? 5.961 -7.945 -23.519 1.00 71.50 98 ASN A N 1
ATOM 787 C CA . ASN A 1 98 ? 5.681 -7.889 -24.944 1.00 71.50 98 ASN A CA 1
ATOM 788 C C . ASN A 1 98 ? 6.629 -8.855 -25.681 1.00 71.50 98 ASN A C 1
ATOM 790 O O . ASN A 1 98 ? 7.842 -8.680 -25.622 1.00 71.50 98 ASN A O 1
ATOM 794 N N . PRO A 1 99 ? 6.141 -9.888 -26.388 1.00 61.06 99 PRO A N 1
ATOM 795 C CA . PRO A 1 99 ? 7.017 -10.890 -27.001 1.00 61.06 99 PRO A CA 1
ATOM 796 C C . PRO A 1 99 ? 7.922 -10.318 -28.107 1.00 61.06 99 PRO A C 1
ATOM 798 O O . PRO A 1 99 ? 8.953 -10.911 -28.416 1.00 61.06 99 PRO A O 1
ATOM 801 N N . MET A 1 100 ? 7.582 -9.156 -28.679 1.00 55.94 100 MET A N 1
ATOM 802 C CA . MET A 1 100 ? 8.374 -8.506 -29.733 1.00 55.94 100 MET A CA 1
ATOM 803 C C . MET A 1 100 ? 9.659 -7.822 -29.232 1.00 55.94 100 MET A C 1
ATOM 805 O O . MET A 1 100 ? 10.579 -7.638 -30.021 1.00 55.94 100 MET A O 1
ATOM 809 N N . THR A 1 101 ? 9.770 -7.476 -27.945 1.00 54.62 101 THR A N 1
ATOM 810 C CA . THR A 1 101 ? 10.963 -6.816 -27.366 1.00 54.62 101 THR A CA 1
ATOM 811 C C . THR A 1 101 ? 12.050 -7.800 -26.919 1.00 54.62 101 THR A C 1
ATOM 813 O O . THR A 1 101 ? 13.138 -7.379 -26.537 1.00 54.62 101 THR A O 1
ATOM 816 N N . LEU A 1 102 ? 11.791 -9.113 -26.971 1.00 48.22 102 LEU A N 1
ATOM 817 C CA . LEU A 1 102 ? 12.734 -10.169 -26.567 1.00 48.22 102 LEU A CA 1
ATOM 818 C C . LEU A 1 102 ? 13.650 -10.661 -27.704 1.0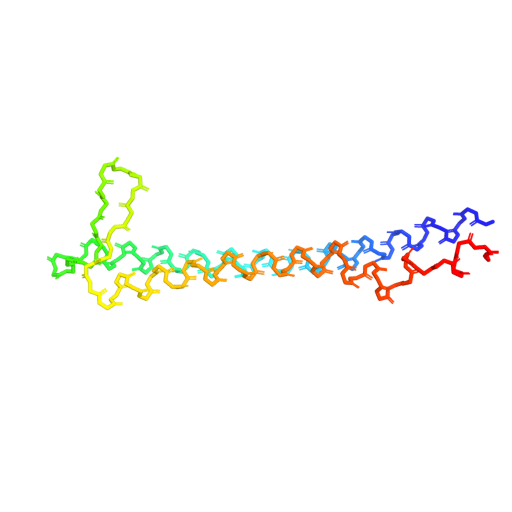0 48.22 102 LEU A C 1
ATOM 820 O O . LEU A 1 102 ? 14.618 -11.368 -27.423 1.00 48.22 102 LEU A O 1
ATOM 824 N N . TYR A 1 103 ? 13.359 -10.278 -28.952 1.00 45.50 103 TYR A N 1
ATOM 825 C CA . TYR A 1 103 ? 14.073 -10.706 -30.166 1.00 45.50 103 TYR A CA 1
ATOM 826 C C . TYR A 1 103 ? 14.835 -9.575 -30.890 1.00 45.50 103 TYR A C 1
ATOM 828 O O . TYR A 1 103 ? 15.382 -9.815 -31.966 1.00 45.50 103 TYR A O 1
ATOM 836 N N . GLN A 1 104 ? 14.882 -8.366 -30.317 1.00 44.34 104 GLN A N 1
ATOM 837 C CA . GLN A 1 104 ? 15.726 -7.246 -30.771 1.00 44.34 104 GLN A CA 1
ATOM 838 C C . GLN A 1 104 ? 16.899 -7.032 -29.810 1.00 44.34 104 GLN A C 1
ATOM 840 O O . GLN A 1 104 ? 18.000 -6.698 -30.302 1.00 44.34 104 GLN A O 1
#

Sequence (104 aa):
MHCNRLWYNRELFAEQTKVLFITNIFFGTLSLIIICVGFTVINSPDAKCLLCYGGNMWIERGIFGTLFIMCHQILILMKINSSQMVLIRIPNNRGIFNPMTLYQ

Radius of gyration: 21.02 Å; chains: 1; bounding box: 46×22×59 Å

Organism: NCBI:txid182087

Foldseek 3Di:
DVVVVVVLVVVLVVVLVVLVVVLCVVLVVLVVVLVVVVVVQVPDPPRPAWDCPPVPDIDGDDDSVVVSVVSVVVSVVSVVVSVCCSVPVSCVVSCVVPPVVVPD

pLDDT: mean 74.38, std 11.43, range [44.34, 88.25]

Secondary structure (DSSP, 8-state):
-HHHHHHHHHHHHHHHHHHHHHHHHHHHHHHHHHHHHHHHHHTSTT---EEEETTTEEEE-SHHHHHHHHHHHHHHHHHHHHHHIIIIIHHHHTTTT-GGGG--